Protein AF-A0A1N7EIY2-F1 (afdb_monomer_lite)

Foldseek 3Di:
DFWWWAADQDPDPNAGATDTDDDDDDTDRDLLVQLVVCVVVPNDNVNSQVNSCVVPPPDDNVVSVVVVVVVVVVVVVVVVVVVVVVVVVVVVVVVVPPPPPDD

Radius of gyration: 23.45 Å; chains: 1; bounding box: 54×28×71 Å

Structure (mmCIF, N/CA/C/O backbone):
data_AF-A0A1N7EIY2-F1
#
_entry.id   AF-A0A1N7EIY2-F1
#
loop_
_atom_site.group_PDB
_atom_site.id
_atom_site.type_symbol
_atom_site.label_atom_id
_atom_site.label_alt_id
_atom_site.label_comp_id
_atom_site.label_asym_id
_atom_site.label_entity_id
_atom_site.label_seq_id
_atom_site.pdbx_PDB_ins_code
_atom_site.Cartn_x
_atom_site.Cartn_y
_atom_site.Cartn_z
_atom_site.occupancy
_atom_site.B_iso_or_equiv
_atom_site.auth_seq_id
_atom_site.auth_comp_id
_atom_site.auth_asym_id
_atom_site.auth_atom_id
_atom_site.pdbx_PDB_model_num
ATOM 1 N N . MET A 1 1 ? 13.202 -4.905 19.435 1.00 42.75 1 MET A N 1
ATOM 2 C CA . MET A 1 1 ? 12.334 -6.044 19.071 1.00 42.75 1 MET A CA 1
ATOM 3 C C . MET A 1 1 ? 11.072 -5.426 18.504 1.00 42.75 1 MET A C 1
ATOM 5 O O . MET A 1 1 ? 10.559 -4.532 19.152 1.00 42.75 1 MET A O 1
ATOM 9 N N . GLY A 1 2 ? 10.703 -5.743 17.262 1.00 47.94 2 GLY A N 1
ATOM 10 C CA . GLY A 1 2 ? 9.499 -5.192 16.632 1.00 47.94 2 GLY A CA 1
ATOM 11 C C . GLY A 1 2 ? 8.385 -6.221 16.722 1.00 47.94 2 GLY A C 1
ATOM 12 O O . GLY A 1 2 ? 8.631 -7.384 16.389 1.00 47.94 2 GLY A O 1
ATOM 13 N N . ASP A 1 3 ? 7.223 -5.799 17.201 1.00 51.28 3 ASP A N 1
ATOM 14 C CA . ASP A 1 3 ? 6.073 -6.675 17.375 1.00 51.28 3 ASP A CA 1
ATOM 15 C C . ASP A 1 3 ? 5.468 -7.076 16.017 1.00 51.28 3 ASP A C 1
ATOM 17 O O . ASP A 1 3 ? 5.688 -6.426 14.991 1.00 51.28 3 ASP A O 1
ATOM 21 N N . GLN A 1 4 ? 4.781 -8.221 15.981 1.00 54.72 4 GLN A N 1
ATOM 22 C CA . GLN A 1 4 ? 4.260 -8.831 14.756 1.00 54.72 4 GLN A CA 1
ATOM 23 C C . GLN A 1 4 ? 2.729 -8.861 14.779 1.00 54.72 4 GLN A C 1
ATOM 25 O O . GLN A 1 4 ? 2.121 -9.352 15.733 1.00 54.72 4 GLN A O 1
ATOM 30 N N . TYR A 1 5 ? 2.116 -8.395 13.692 1.00 58.41 5 TYR A N 1
ATOM 31 C CA . TYR A 1 5 ? 0.668 -8.346 13.506 1.00 58.41 5 TYR A CA 1
ATOM 32 C C . TYR A 1 5 ? 0.154 -9.620 12.811 1.00 58.41 5 TYR A C 1
ATOM 34 O O . TYR A 1 5 ? 0.726 -10.063 11.806 1.00 58.41 5 TYR A O 1
ATOM 42 N N . SER A 1 6 ? -0.945 -10.188 13.325 1.00 57.44 6 SER A N 1
ATOM 43 C CA . SER A 1 6 ? -1.696 -11.299 12.722 1.00 57.44 6 SER A CA 1
ATOM 44 C C . SER A 1 6 ? -3.097 -10.821 12.323 1.00 57.44 6 SER A C 1
ATOM 46 O O . SER A 1 6 ? -3.886 -10.374 13.154 1.00 57.44 6 SER A O 1
ATOM 48 N N . VAL A 1 7 ? -3.439 -10.889 11.036 1.00 59.78 7 VAL A N 1
ATOM 49 C CA . VAL A 1 7 ? -4.726 -10.378 10.535 1.00 59.78 7 VAL A CA 1
ATOM 50 C C . VAL A 1 7 ? -5.697 -11.543 10.340 1.00 59.78 7 VAL A C 1
ATOM 52 O O . VAL A 1 7 ? -5.577 -12.301 9.381 1.00 59.78 7 VAL A O 1
ATOM 55 N N . HIS A 1 8 ? -6.674 -11.688 11.241 1.00 59.78 8 HIS A N 1
ATOM 56 C CA . HIS A 1 8 ? -7.729 -12.703 11.143 1.00 59.78 8 HIS A CA 1
ATOM 57 C C . HIS A 1 8 ? -9.055 -12.077 10.700 1.00 59.78 8 HIS A C 1
ATOM 59 O O . HIS A 1 8 ? -9.852 -11.616 11.509 1.00 59.78 8 HIS A O 1
ATOM 65 N N . LEU A 1 9 ? -9.340 -12.111 9.399 1.00 54.75 9 LEU A N 1
ATOM 66 C CA . LEU A 1 9 ? -10.592 -11.592 8.849 1.00 54.75 9 LEU A CA 1
ATOM 67 C C . LEU A 1 9 ? -11.763 -12.530 9.178 1.00 54.75 9 LEU A C 1
ATOM 69 O O . LEU A 1 9 ? -12.034 -13.482 8.447 1.00 54.75 9 LEU A O 1
ATOM 73 N N . ARG A 1 10 ? -12.481 -12.268 10.276 1.00 51.75 10 ARG A N 1
ATOM 74 C CA . ARG A 1 10 ? -13.726 -12.974 10.603 1.00 51.75 10 ARG A CA 1
ATOM 75 C C . ARG A 1 10 ? -14.888 -11.996 10.660 1.00 51.75 10 ARG A C 1
ATOM 77 O O . ARG A 1 10 ? -14.982 -11.184 11.567 1.00 51.75 10 ARG A O 1
ATOM 84 N N . ARG A 1 11 ? -15.803 -12.105 9.699 1.00 43.03 11 ARG A N 1
ATOM 85 C CA . ARG A 1 11 ? -17.035 -11.314 9.657 1.00 43.03 11 ARG A CA 1
ATOM 86 C C . ARG A 1 11 ? -18.102 -12.011 10.508 1.00 43.03 11 ARG A C 1
ATOM 88 O O . ARG A 1 11 ? -18.972 -12.686 9.975 1.00 43.03 11 ARG A O 1
ATOM 95 N N . SER A 1 12 ? -17.996 -11.909 11.832 1.00 39.06 12 SER A N 1
ATOM 96 C CA . SER A 1 12 ? -19.106 -12.232 12.741 1.00 39.06 12 SER A CA 1
ATOM 97 C C . SER A 1 12 ? -19.763 -10.922 13.161 1.00 39.06 12 SER A C 1
ATOM 99 O O . SER A 1 12 ? -19.101 -10.052 13.716 1.00 39.06 12 SER A O 1
ATOM 101 N N . ASP A 1 13 ? -21.039 -10.761 12.819 1.00 43.62 13 ASP A N 1
ATOM 102 C CA . ASP A 1 13 ? -21.913 -9.678 13.292 1.00 43.62 13 ASP A CA 1
ATOM 103 C C . ASP A 1 13 ? -21.505 -8.245 12.887 1.00 43.62 13 ASP A C 1
ATOM 105 O O . ASP A 1 13 ? -21.934 -7.271 13.495 1.00 43.62 13 ASP A O 1
ATOM 109 N N . GLY A 1 14 ? -20.706 -8.099 11.821 1.00 47.66 14 GLY A N 1
ATOM 110 C CA . GLY A 1 14 ? -20.333 -6.795 11.252 1.00 47.66 14 GLY A CA 1
ATOM 111 C C . GLY A 1 14 ? -19.062 -6.160 11.827 1.00 47.66 14 GLY A C 1
ATOM 112 O O . GLY A 1 14 ? -18.710 -5.068 11.400 1.00 47.66 14 GLY A O 1
ATOM 113 N N . LYS A 1 15 ? -18.343 -6.838 12.732 1.00 40.69 15 LYS A N 1
ATOM 114 C CA . LYS A 1 15 ? -17.060 -6.359 13.271 1.00 40.69 15 LYS A CA 1
ATOM 115 C C . LYS A 1 15 ? -15.879 -7.066 12.601 1.00 40.69 15 LYS A C 1
ATOM 117 O O . LYS A 1 15 ? -15.824 -8.294 12.607 1.00 40.69 15 LYS A O 1
ATOM 122 N N . LEU A 1 16 ? -14.942 -6.304 12.026 1.00 49.44 16 LEU A N 1
ATOM 123 C CA . LEU A 1 16 ? -13.607 -6.813 11.694 1.00 49.44 16 LEU A CA 1
ATOM 124 C C . LEU A 1 16 ? -12.808 -6.989 12.994 1.00 49.44 16 LEU A C 1
ATOM 126 O O . LEU A 1 16 ? -13.036 -6.291 13.978 1.00 49.44 16 LEU A O 1
ATOM 130 N N . SER A 1 17 ? -11.882 -7.942 13.030 1.00 50.88 17 SER A N 1
ATOM 131 C CA . SER A 1 17 ? -10.983 -8.125 14.172 1.00 50.88 17 SER A CA 1
ATOM 132 C C . SER A 1 17 ? -9.571 -8.356 13.659 1.00 50.88 17 SER A C 1
ATOM 134 O O . SER A 1 17 ? -9.351 -9.213 12.810 1.00 50.88 17 SER A O 1
ATOM 136 N N . VAL A 1 18 ? -8.605 -7.594 14.163 1.00 58.12 18 VAL A N 1
ATOM 137 C CA . VAL A 1 18 ? -7.179 -7.780 13.869 1.00 58.12 18 VAL A CA 1
ATOM 138 C C . VAL A 1 18 ? -6.479 -8.126 15.177 1.00 58.12 18 VAL A C 1
ATOM 140 O O . VAL A 1 18 ? -6.793 -7.552 16.215 1.00 58.12 18 VAL A O 1
ATOM 143 N N . THR A 1 19 ? -5.595 -9.122 15.170 1.00 55.56 19 THR A N 1
ATOM 144 C CA . THR A 1 19 ? -5.020 -9.690 16.397 1.00 55.56 19 THR A CA 1
ATOM 145 C C . THR A 1 19 ? -3.526 -9.380 16.478 1.00 55.56 19 THR A C 1
ATOM 147 O O . THR A 1 19 ? -2.760 -9.641 15.553 1.00 55.56 19 THR A O 1
ATOM 150 N N . HIS A 1 20 ? -3.085 -8.822 17.602 1.00 53.59 20 HIS A N 1
ATOM 151 C CA . HIS A 1 20 ? -1.672 -8.560 17.871 1.00 53.59 20 HIS A CA 1
ATOM 152 C C . HIS A 1 20 ? -1.083 -9.730 18.673 1.00 53.59 20 HIS A C 1
ATOM 154 O O . HIS A 1 20 ? -1.535 -9.993 19.788 1.00 53.59 20 HIS A O 1
ATOM 160 N N . GLY A 1 21 ? -0.110 -10.460 18.115 1.00 47.81 21 GLY A N 1
ATOM 161 C CA . GLY A 1 21 ? 0.501 -11.622 18.776 1.00 47.81 21 GLY A CA 1
ATOM 162 C C . GLY A 1 21 ? 0.421 -12.946 18.002 1.00 47.81 21 GLY A C 1
ATOM 163 O O . GLY A 1 21 ? -0.235 -13.062 16.971 1.00 47.81 21 GLY A O 1
ATOM 164 N N . ALA A 1 22 ? 1.191 -13.926 18.484 1.00 41.84 22 ALA A N 1
ATOM 165 C CA . ALA A 1 22 ? 1.817 -14.979 17.685 1.00 41.84 22 ALA A CA 1
ATOM 166 C C . ALA A 1 22 ? 0.881 -15.987 16.986 1.00 41.84 22 ALA A C 1
ATOM 168 O O . ALA A 1 22 ? 0.070 -16.655 17.618 1.00 41.84 22 ALA A O 1
ATOM 169 N N . GLN A 1 23 ? 1.191 -16.171 15.693 1.00 44.91 23 GLN A N 1
ATOM 170 C CA . GLN A 1 23 ? 0.856 -17.275 14.783 1.00 44.91 23 GLN A CA 1
ATOM 171 C C . GLN A 1 23 ? -0.635 -17.490 14.479 1.00 44.91 23 GLN A C 1
ATOM 173 O O . GLN A 1 23 ? -1.343 -18.137 15.233 1.00 44.91 23 GLN A O 1
ATOM 178 N N . VAL A 1 24 ? -1.076 -17.100 13.276 1.00 35.75 24 VAL A N 1
ATOM 179 C CA . VAL A 1 24 ? -1.121 -17.958 12.074 1.00 35.75 24 VAL A CA 1
ATOM 180 C C . VAL A 1 24 ? -1.324 -17.060 10.838 1.00 35.75 24 VAL A C 1
ATOM 182 O O . VAL A 1 24 ? -2.218 -16.225 10.804 1.00 35.75 24 VAL A O 1
ATOM 185 N N . THR A 1 25 ? -0.487 -17.295 9.815 1.00 38.34 25 THR A N 1
ATOM 186 C CA . THR A 1 25 ? -0.428 -16.705 8.454 1.00 38.34 25 THR A CA 1
ATOM 187 C C . THR A 1 25 ? 0.061 -15.251 8.288 1.00 38.34 25 THR A C 1
ATOM 189 O O . THR A 1 25 ? -0.572 -14.289 8.693 1.00 38.34 25 THR A O 1
ATOM 192 N N . GLY A 1 26 ? 1.195 -15.093 7.588 1.00 46.50 26 GLY A N 1
ATOM 193 C CA . GLY A 1 26 ? 1.560 -13.874 6.845 1.00 46.50 26 GLY A CA 1
ATOM 194 C C . GLY A 1 26 ? 2.443 -12.839 7.548 1.00 46.50 26 GLY A C 1
ATOM 195 O O . GLY A 1 26 ? 3.321 -12.292 6.894 1.00 46.50 26 GLY A O 1
ATOM 196 N N . GLY A 1 27 ? 2.264 -12.606 8.852 1.00 52.94 27 GLY A N 1
ATOM 197 C CA . GLY A 1 27 ? 3.168 -11.810 9.694 1.00 52.94 27 GLY A CA 1
ATOM 198 C C . GLY A 1 27 ? 3.531 -10.416 9.163 1.00 52.94 27 GLY A C 1
ATOM 199 O O . GLY A 1 27 ? 4.651 -10.217 8.693 1.00 52.94 27 GLY A O 1
ATOM 200 N N . LEU A 1 28 ? 2.630 -9.442 9.294 1.00 64.12 28 LEU A N 1
ATOM 201 C CA . LEU A 1 28 ? 2.900 -8.045 8.930 1.00 64.12 28 LEU A CA 1
ATOM 202 C C . LEU A 1 28 ? 3.614 -7.342 10.094 1.00 64.12 28 LEU A C 1
ATOM 204 O O . LEU A 1 28 ? 3.377 -7.675 11.253 1.00 64.12 28 LEU A O 1
ATOM 208 N N . ARG A 1 29 ? 4.534 -6.414 9.807 1.00 64.56 29 ARG A N 1
ATOM 209 C CA . ARG A 1 29 ? 5.374 -5.754 10.834 1.00 64.56 29 ARG A CA 1
ATOM 210 C C . ARG A 1 29 ? 5.035 -4.287 11.062 1.00 64.56 29 ARG A C 1
ATOM 212 O O . ARG A 1 29 ? 5.495 -3.718 12.045 1.00 64.56 29 ARG A O 1
ATOM 219 N N . TYR A 1 30 ? 4.277 -3.675 10.159 1.00 74.44 30 TYR A N 1
ATOM 220 C CA . TYR A 1 30 ? 3.971 -2.253 10.205 1.00 74.44 30 TYR A CA 1
ATOM 221 C C . TYR A 1 30 ? 2.465 -2.011 10.010 1.00 74.44 30 TYR A C 1
ATOM 223 O O . TYR A 1 30 ? 1.865 -2.677 9.160 1.00 74.44 30 TYR A O 1
ATOM 231 N N . PRO A 1 31 ? 1.852 -1.049 10.727 1.00 81.50 31 PRO A N 1
ATOM 232 C CA . PRO A 1 31 ? 0.438 -0.696 10.564 1.00 81.50 31 PRO A CA 1
ATOM 233 C C . PRO A 1 31 ? 0.050 -0.373 9.111 1.00 81.50 31 PRO A C 1
ATOM 235 O O . PRO A 1 31 ? -0.990 -0.811 8.626 1.00 81.50 31 PRO A O 1
ATOM 238 N N . GLY A 1 32 ? 0.935 0.291 8.357 1.00 82.81 32 GLY A N 1
ATOM 239 C CA . GLY A 1 32 ? 0.728 0.547 6.927 1.00 82.81 32 GLY A CA 1
ATOM 240 C C . GLY A 1 32 ? 0.700 -0.716 6.057 1.00 82.81 32 GLY A C 1
ATOM 241 O O . GLY A 1 32 ? -0.007 -0.754 5.052 1.00 82.81 32 GLY A O 1
ATOM 242 N N . ASP A 1 33 ? 1.410 -1.777 6.447 1.00 81.31 33 ASP A N 1
ATOM 243 C CA . ASP A 1 33 ? 1.343 -3.059 5.739 1.00 81.31 33 ASP A CA 1
ATOM 244 C C . ASP A 1 33 ? 0.023 -3.781 6.034 1.00 81.31 33 ASP A C 1
ATOM 246 O O . ASP A 1 33 ? -0.543 -4.409 5.140 1.00 81.31 33 ASP A O 1
ATOM 250 N N . VAL A 1 34 ? -0.495 -3.651 7.264 1.00 79.94 34 VAL A N 1
ATOM 251 C CA . VAL A 1 34 ? -1.836 -4.127 7.644 1.00 79.94 34 VAL A CA 1
ATOM 252 C C . VAL A 1 34 ? -2.899 -3.405 6.824 1.00 79.94 34 VAL A C 1
ATOM 254 O O . VAL A 1 34 ? -3.716 -4.071 6.194 1.00 79.94 34 VAL A O 1
ATOM 257 N N . LEU A 1 35 ? -2.835 -2.073 6.741 1.00 85.69 35 LEU A N 1
ATOM 258 C CA . LEU A 1 35 ? -3.741 -1.265 5.921 1.00 85.69 35 LEU A CA 1
ATOM 259 C C . LEU A 1 35 ? -3.776 -1.759 4.468 1.00 85.69 35 LEU A C 1
ATOM 261 O O . LEU A 1 35 ? -4.839 -2.044 3.922 1.00 85.69 35 LEU A O 1
ATOM 265 N N . VAL A 1 36 ? -2.605 -1.914 3.849 1.00 86.19 36 VAL A N 1
ATOM 266 C CA . VAL A 1 36 ? -2.492 -2.354 2.451 1.00 86.19 36 VAL A CA 1
ATOM 267 C C . VAL A 1 36 ? -3.001 -3.779 2.274 1.00 86.19 36 VAL A C 1
ATOM 269 O O . VAL A 1 36 ? -3.669 -4.070 1.284 1.00 86.19 36 VAL A O 1
ATOM 272 N N . HIS A 1 37 ? -2.731 -4.665 3.232 1.00 82.88 37 HIS A N 1
ATOM 273 C CA . HIS A 1 37 ? -3.246 -6.026 3.200 1.00 82.88 37 HIS A CA 1
ATOM 274 C C . HIS A 1 37 ? -4.779 -6.059 3.279 1.00 82.88 37 HIS A C 1
ATOM 276 O O . HIS A 1 37 ? -5.407 -6.791 2.518 1.00 82.88 37 HIS A O 1
ATOM 282 N N . LEU A 1 38 ? -5.393 -5.252 4.149 1.00 82.75 38 LEU A N 1
ATOM 283 C CA . LEU A 1 38 ? -6.851 -5.146 4.261 1.00 82.75 38 LEU A CA 1
ATOM 284 C C . LEU A 1 38 ? -7.473 -4.637 2.951 1.00 82.75 38 LEU A C 1
ATOM 286 O O . LEU A 1 38 ? -8.378 -5.276 2.412 1.00 82.75 38 LEU A O 1
ATOM 290 N N . LEU A 1 39 ? -6.933 -3.552 2.388 1.00 86.00 39 LEU A N 1
ATOM 291 C CA . LEU A 1 39 ? -7.394 -2.985 1.116 1.00 86.00 39 LEU A CA 1
ATOM 292 C C . LEU A 1 39 ? -7.250 -3.977 -0.048 1.00 86.00 39 LEU A C 1
ATOM 294 O O . LEU A 1 39 ? -8.165 -4.126 -0.856 1.00 86.00 39 LEU A O 1
ATOM 298 N N . ALA A 1 40 ? -6.131 -4.706 -0.117 1.00 82.56 40 ALA A N 1
ATOM 299 C CA . ALA A 1 40 ? -5.888 -5.712 -1.153 1.00 82.56 40 ALA A CA 1
ATOM 300 C C . ALA A 1 40 ? -6.873 -6.894 -1.089 1.00 82.56 40 ALA A C 1
ATOM 302 O O . ALA A 1 40 ? -7.133 -7.533 -2.107 1.00 82.56 40 ALA A O 1
ATOM 303 N N . ASN A 1 41 ? -7.444 -7.165 0.087 1.00 79.00 41 ASN A N 1
ATOM 304 C CA . ASN A 1 41 ? -8.487 -8.171 0.285 1.00 79.00 41 ASN A CA 1
ATOM 305 C C . ASN A 1 41 ? -9.912 -7.597 0.139 1.00 79.00 41 ASN A C 1
ATOM 307 O O . ASN A 1 41 ? -10.887 -8.284 0.442 1.00 79.00 41 ASN A O 1
ATOM 311 N N . GLY A 1 42 ? -10.046 -6.356 -0.340 1.00 77.38 42 GLY A N 1
ATOM 312 C CA . GLY A 1 42 ? -11.333 -5.728 -0.637 1.00 77.38 42 GLY A CA 1
ATOM 313 C C . GLY A 1 42 ? -12.051 -5.131 0.573 1.00 77.38 42 GLY A C 1
ATOM 314 O O . GLY A 1 42 ? -13.245 -4.849 0.481 1.00 77.38 42 GLY A O 1
ATOM 315 N N . VAL A 1 43 ? -11.358 -4.936 1.699 1.00 78.81 43 VAL A N 1
ATOM 316 C CA . VAL A 1 43 ? -11.916 -4.195 2.838 1.00 78.81 43 VAL A CA 1
ATOM 317 C C . VAL A 1 43 ? -12.041 -2.714 2.447 1.00 78.81 43 VAL A C 1
ATOM 319 O O . VAL A 1 43 ? -11.081 -2.157 1.907 1.00 78.81 43 VAL A O 1
ATOM 322 N N . PRO A 1 44 ? -13.194 -2.062 2.690 1.00 83.50 44 PRO A N 1
ATOM 323 C CA . PRO A 1 44 ? -13.360 -0.632 2.445 1.00 83.50 44 PRO A CA 1
ATOM 324 C C . PRO A 1 44 ? -12.340 0.214 3.213 1.00 83.50 44 PRO A C 1
ATOM 326 O O . PRO A 1 44 ? -11.916 -0.151 4.307 1.00 83.50 44 PRO A O 1
ATOM 329 N N . MET A 1 45 ? -11.975 1.372 2.657 1.00 87.69 45 MET A N 1
ATOM 330 C CA . MET A 1 45 ? -10.961 2.253 3.249 1.00 87.69 45 MET A CA 1
ATOM 331 C 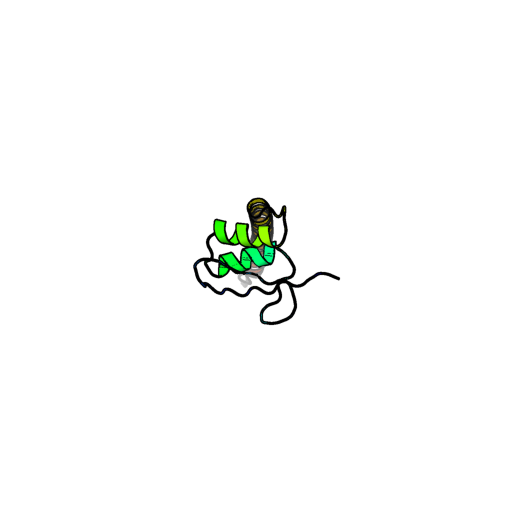C . MET A 1 45 ? -11.311 2.699 4.671 1.00 87.69 45 MET A C 1
ATOM 333 O O . MET A 1 45 ? -10.437 2.691 5.529 1.00 87.69 45 MET A O 1
ATOM 337 N N . GLU A 1 46 ? -12.569 3.058 4.929 1.00 87.12 46 GLU A N 1
ATOM 338 C CA . GLU A 1 46 ? -13.016 3.493 6.260 1.00 87.12 46 GLU A CA 1
ATOM 339 C C . GLU A 1 46 ? -12.853 2.376 7.299 1.00 87.12 46 GLU A C 1
ATOM 341 O O . GLU A 1 46 ? -12.237 2.592 8.341 1.00 87.12 46 GLU A O 1
ATOM 346 N N . ASP A 1 47 ? -13.306 1.162 6.974 1.00 82.56 47 ASP A N 1
ATOM 347 C CA . ASP A 1 47 ? -13.185 -0.008 7.850 1.00 82.56 47 ASP A CA 1
ATOM 348 C C . ASP A 1 47 ? -11.718 -0.390 8.081 1.00 82.56 47 ASP A C 1
ATOM 350 O O . ASP A 1 47 ? -11.317 -0.713 9.199 1.00 82.56 47 ASP A O 1
ATOM 354 N N . ALA A 1 48 ? -10.897 -0.344 7.029 1.00 85.00 48 ALA A N 1
ATOM 355 C CA . ALA A 1 48 ? -9.479 -0.664 7.113 1.00 85.00 48 ALA A CA 1
ATOM 356 C C . ALA A 1 48 ? -8.707 0.375 7.940 1.00 85.00 48 ALA A C 1
ATOM 358 O O . ALA A 1 48 ? -7.876 -0.004 8.763 1.00 85.00 48 ALA A O 1
ATOM 359 N N . ALA A 1 49 ? -8.998 1.665 7.756 1.00 87.81 49 ALA A N 1
ATOM 360 C CA . ALA A 1 49 ? -8.410 2.744 8.543 1.00 87.81 49 ALA A CA 1
ATOM 361 C C . ALA A 1 49 ? -8.802 2.623 10.019 1.00 87.81 49 ALA A C 1
ATOM 363 O O . ALA A 1 49 ? -7.923 2.660 10.875 1.00 87.81 49 ALA A O 1
ATOM 364 N N . HIS A 1 50 ? -10.085 2.378 10.303 1.00 83.75 50 HIS A N 1
ATOM 365 C CA . HIS A 1 50 ? -10.575 2.177 11.664 1.00 83.75 50 HIS A CA 1
ATOM 366 C C . HIS A 1 50 ? -9.889 0.988 12.351 1.00 83.75 50 HIS A C 1
ATOM 368 O O . HIS A 1 50 ? -9.416 1.108 13.476 1.00 83.75 50 HIS A O 1
ATOM 374 N N . CYS A 1 51 ? -9.750 -0.141 11.649 1.00 78.38 51 CYS A N 1
ATOM 375 C CA . CYS A 1 51 ? -9.057 -1.316 12.179 1.00 78.38 51 CYS A CA 1
ATOM 376 C C . CYS A 1 51 ? -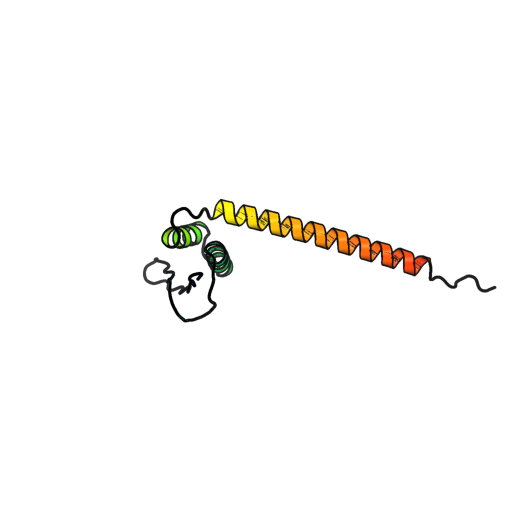7.593 -1.029 12.526 1.00 78.38 51 CYS A C 1
ATOM 378 O O . CYS A 1 51 ? -7.077 -1.572 13.496 1.00 78.38 51 CYS A O 1
ATOM 380 N N . VAL A 1 52 ? -6.901 -0.221 11.722 1.00 82.88 52 VAL A N 1
ATOM 381 C CA . VAL A 1 52 ? -5.494 0.109 11.972 1.00 82.88 52 VAL A CA 1
ATOM 382 C C . VAL A 1 52 ? -5.353 1.157 13.076 1.00 82.88 52 VAL A C 1
ATOM 384 O O . VAL A 1 52 ? -4.428 1.052 13.873 1.00 82.88 52 VAL A O 1
ATOM 387 N N . GLU 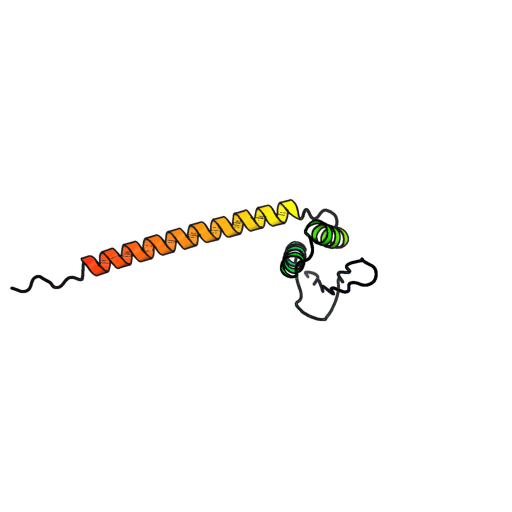A 1 53 ? -6.284 2.103 13.184 1.00 84.12 53 GLU A N 1
ATOM 388 C CA . GLU A 1 53 ? -6.339 3.072 14.285 1.00 84.12 53 GLU A CA 1
ATOM 389 C C . GLU A 1 53 ? -6.624 2.398 15.640 1.00 84.12 53 GLU A C 1
ATOM 391 O O . GLU A 1 53 ? -6.026 2.772 16.647 1.00 84.12 53 GLU A O 1
ATOM 396 N N . GLU A 1 54 ? -7.476 1.363 15.675 1.00 79.25 54 GLU A N 1
ATOM 397 C CA . GLU A 1 54 ? -7.690 0.549 16.883 1.00 79.25 54 GLU A CA 1
ATOM 398 C C . GLU A 1 54 ? -6.421 -0.212 17.315 1.00 79.25 54 GLU A C 1
ATOM 400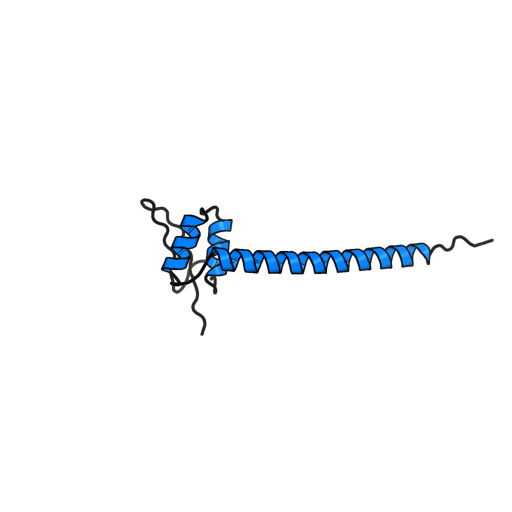 O O . GLU A 1 54 ? -6.237 -0.474 18.505 1.00 79.25 54 GLU A O 1
ATOM 405 N N . LEU A 1 55 ? -5.549 -0.573 16.366 1.00 75.19 55 LEU A N 1
ATOM 406 C CA . LEU A 1 55 ? -4.281 -1.258 16.646 1.00 75.19 55 LEU A CA 1
ATOM 407 C C . LEU A 1 55 ? -3.184 -0.287 17.083 1.00 75.19 55 LEU A C 1
ATOM 409 O O . LEU A 1 55 ? -2.477 -0.570 18.046 1.00 75.19 55 LEU A O 1
ATOM 413 N N . GLU A 1 56 ? -3.038 0.824 16.363 1.00 80.44 56 GLU A N 1
ATOM 414 C CA . GLU A 1 56 ? -2.016 1.844 16.583 1.00 80.44 56 GLU A CA 1
ATOM 415 C C . GLU A 1 56 ? -2.683 3.232 16.621 1.00 80.44 56 GLU A C 1
ATOM 417 O O . GLU A 1 56 ? -2.858 3.883 15.582 1.00 80.44 56 GLU A O 1
ATOM 422 N N . PRO A 1 57 ? -3.059 3.712 17.820 1.00 81.19 57 PRO A N 1
ATOM 423 C CA . PRO A 1 57 ? -3.678 5.019 17.976 1.00 81.19 57 PRO A CA 1
ATOM 424 C C . PRO A 1 57 ? -2.786 6.143 17.436 1.00 81.19 57 PRO A C 1
ATOM 426 O O . PRO A 1 57 ? -1.614 6.256 17.795 1.00 81.19 57 PRO A O 1
ATOM 429 N N . GLY A 1 58 ? -3.356 7.012 16.599 1.00 83.00 58 GLY A N 1
ATOM 430 C CA . GLY A 1 58 ? -2.631 8.119 15.963 1.00 83.00 58 GLY A CA 1
ATOM 431 C C . GLY A 1 58 ? -1.983 7.773 14.620 1.00 83.00 58 GLY A C 1
ATOM 432 O O . GLY A 1 58 ? -1.333 8.631 14.021 1.00 83.00 58 GLY A O 1
ATOM 433 N N . PHE A 1 59 ? -2.170 6.551 14.118 1.00 85.06 59 PHE A N 1
ATOM 434 C CA . PHE A 1 59 ? -1.819 6.212 12.746 1.00 85.06 59 PHE A CA 1
ATOM 435 C C . PHE A 1 59 ? -2.790 6.868 11.748 1.00 85.06 59 PHE A C 1
ATOM 437 O O . PHE A 1 59 ? -3.986 6.586 11.753 1.00 85.06 59 PHE A O 1
ATOM 444 N N . ASP A 1 60 ? -2.273 7.709 10.847 1.00 89.88 60 ASP A N 1
ATOM 445 C CA . ASP A 1 60 ? -3.062 8.323 9.773 1.00 89.88 60 ASP A CA 1
ATOM 446 C C . ASP A 1 60 ? -2.930 7.519 8.469 1.00 89.88 60 ASP A C 1
ATOM 448 O O . ASP A 1 60 ? -1.923 7.579 7.751 1.00 89.88 60 ASP A O 1
ATOM 452 N N . ALA A 1 61 ? -3.989 6.774 8.152 1.00 87.81 61 ALA A N 1
ATOM 453 C CA . ALA A 1 61 ? -4.069 5.934 6.964 1.00 87.81 61 ALA A CA 1
ATOM 454 C C . ALA A 1 61 ? -3.964 6.731 5.651 1.00 87.81 61 ALA A C 1
ATOM 456 O O . ALA A 1 61 ? -3.387 6.242 4.677 1.00 87.81 61 ALA A O 1
ATOM 457 N N . SER A 1 62 ? -4.480 7.962 5.610 1.00 89.69 62 SER A N 1
ATOM 458 C CA . SER A 1 62 ? -4.439 8.802 4.408 1.00 89.69 62 SER A CA 1
ATOM 459 C C . SER A 1 62 ? -3.024 9.304 4.142 1.00 89.69 62 SER A C 1
ATOM 461 O O . SER A 1 62 ? -2.551 9.266 3.002 1.00 89.69 62 SER A O 1
ATOM 463 N N . VAL A 1 63 ? -2.322 9.722 5.198 1.00 91.25 63 VAL A N 1
ATOM 464 C CA . VAL A 1 63 ? -0.924 10.164 5.108 1.00 91.25 63 VAL A CA 1
ATOM 465 C C . VAL A 1 63 ? -0.017 9.018 4.668 1.00 91.25 63 VAL A C 1
ATOM 467 O O . VAL A 1 63 ? 0.803 9.211 3.767 1.00 91.25 63 VAL A O 1
ATOM 470 N N . GLU A 1 64 ? -0.177 7.817 5.233 1.00 90.19 64 GLU A N 1
ATOM 471 C CA . GLU A 1 64 ? 0.649 6.669 4.839 1.00 90.19 64 GLU A CA 1
ATOM 472 C C . GLU A 1 64 ? 0.399 6.248 3.383 1.00 90.19 64 GLU A C 1
ATOM 474 O O . GLU A 1 64 ? 1.354 5.987 2.645 1.00 90.19 64 GLU A O 1
ATOM 479 N N . LEU A 1 65 ? -0.859 6.228 2.925 1.00 90.19 65 LEU A N 1
ATOM 480 C CA . LEU A 1 65 ? -1.169 5.916 1.526 1.00 90.19 65 LEU A CA 1
ATOM 481 C C . LEU A 1 65 ? -0.626 6.969 0.559 1.00 90.19 65 LEU A C 1
ATOM 483 O O . LEU A 1 65 ? -0.108 6.607 -0.502 1.00 90.19 65 LEU A O 1
ATOM 487 N N . ASN A 1 66 ? -0.691 8.254 0.918 1.00 91.94 66 ASN A N 1
ATOM 488 C CA . ASN A 1 66 ? -0.107 9.311 0.099 1.00 91.94 66 ASN A CA 1
ATOM 489 C C . ASN A 1 66 ? 1.421 9.158 0.012 1.00 91.94 66 ASN A C 1
ATOM 491 O O . ASN A 1 66 ? 1.981 9.128 -1.084 1.00 91.94 66 ASN A O 1
ATOM 495 N N . ARG A 1 67 ? 2.091 8.944 1.152 1.00 91.06 67 ARG A N 1
ATOM 496 C CA . ARG A 1 67 ? 3.545 8.722 1.218 1.00 91.06 67 ARG A CA 1
ATOM 497 C C . ARG A 1 67 ? 3.987 7.526 0.369 1.00 91.06 67 ARG A C 1
ATOM 499 O O . ARG A 1 67 ? 4.995 7.597 -0.343 1.00 91.06 67 ARG A O 1
ATOM 506 N N . ARG A 1 68 ? 3.238 6.420 0.420 1.00 88.75 68 ARG A N 1
ATOM 507 C CA . ARG A 1 68 ? 3.487 5.231 -0.412 1.00 88.75 68 ARG A CA 1
ATOM 508 C C . ARG A 1 68 ? 3.299 5.532 -1.894 1.00 88.75 68 ARG A C 1
ATOM 510 O O . ARG A 1 68 ? 4.190 5.234 -2.681 1.00 88.75 68 ARG A O 1
ATOM 517 N N . SER A 1 69 ? 2.207 6.200 -2.256 1.00 90.12 69 SER A N 1
ATOM 518 C CA . SER A 1 69 ? 1.921 6.583 -3.645 1.00 90.12 69 SER A CA 1
ATOM 519 C C . SER A 1 69 ? 3.024 7.469 -4.235 1.00 90.12 69 SER A C 1
ATOM 521 O O . SER A 1 69 ? 3.464 7.258 -5.365 1.00 90.12 69 SER A O 1
ATOM 523 N N . GLU A 1 70 ? 3.529 8.434 -3.465 1.00 91.50 70 GLU A N 1
ATOM 524 C CA . GLU A 1 70 ? 4.655 9.281 -3.872 1.00 91.50 70 GLU A CA 1
ATOM 525 C C . GLU A 1 70 ? 5.936 8.471 -4.097 1.00 91.50 70 GLU A C 1
ATOM 527 O O . GLU A 1 70 ? 6.638 8.680 -5.094 1.00 91.50 70 GLU A O 1
ATOM 532 N N . THR A 1 71 ? 6.211 7.520 -3.201 1.00 91.00 71 THR A N 1
ATOM 533 C CA . THR A 1 71 ? 7.375 6.628 -3.278 1.00 91.00 71 THR A CA 1
ATOM 534 C C . THR A 1 71 ? 7.296 5.720 -4.507 1.00 91.00 71 THR A C 1
ATOM 536 O O . THR A 1 71 ? 8.262 5.633 -5.269 1.00 91.00 71 THR A O 1
ATOM 539 N N . ASP A 1 72 ? 6.138 5.113 -4.761 1.00 90.50 72 ASP A N 1
ATOM 540 C CA . ASP A 1 72 ? 5.907 4.235 -5.911 1.00 90.50 72 ASP A CA 1
ATOM 541 C C . ASP A 1 72 ? 6.026 5.004 -7.230 1.00 90.50 72 ASP A C 1
ATOM 543 O O . ASP A 1 72 ? 6.683 4.554 -8.173 1.00 90.50 72 ASP A O 1
ATOM 547 N N . MET A 1 73 ? 5.475 6.218 -7.291 1.00 92.38 73 MET A N 1
ATOM 548 C CA . MET A 1 73 ? 5.617 7.085 -8.460 1.00 92.38 73 MET A CA 1
ATOM 549 C C . MET A 1 73 ? 7.066 7.527 -8.677 1.00 92.38 73 MET A C 1
ATOM 551 O O . MET A 1 73 ? 7.519 7.616 -9.820 1.00 92.38 73 MET A O 1
ATOM 555 N N . ALA A 1 74 ? 7.824 7.799 -7.612 1.00 94.06 74 ALA A N 1
ATOM 556 C CA . ALA A 1 74 ? 9.250 8.095 -7.723 1.00 94.06 74 ALA A CA 1
ATOM 557 C C . ALA A 1 74 ? 10.037 6.890 -8.264 1.00 94.06 74 ALA A C 1
ATOM 559 O O . ALA A 1 74 ? 10.828 7.048 -9.199 1.00 94.06 74 ALA A O 1
ATOM 560 N N . ALA A 1 75 ? 9.769 5.688 -7.748 1.00 92.88 75 ALA A N 1
ATOM 561 C CA . ALA A 1 75 ? 10.367 4.448 -8.234 1.00 92.88 75 ALA A CA 1
ATOM 562 C C . ALA A 1 75 ? 10.033 4.197 -9.712 1.00 92.88 75 ALA A C 1
ATOM 564 O O . ALA A 1 75 ? 10.925 3.902 -10.513 1.00 92.88 75 ALA A O 1
ATOM 565 N N . TRP A 1 76 ? 8.773 4.401 -10.104 1.00 93.88 76 TRP A N 1
ATOM 566 C CA . TRP A 1 76 ? 8.335 4.269 -11.490 1.00 93.88 76 TRP A CA 1
ATOM 567 C C . TRP A 1 76 ? 9.055 5.252 -12.419 1.00 93.88 76 TRP A C 1
ATOM 569 O O . TRP A 1 76 ? 9.559 4.843 -13.465 1.00 93.88 76 TRP A O 1
ATOM 579 N N . ARG A 1 77 ? 9.181 6.531 -12.028 1.00 95.00 77 ARG A N 1
ATOM 580 C CA . ARG A 1 77 ? 9.902 7.544 -12.823 1.00 95.00 77 ARG A CA 1
ATOM 581 C C . ARG A 1 77 ? 11.366 7.161 -13.045 1.00 95.00 77 ARG A C 1
ATOM 583 O O . ARG A 1 77 ? 11.873 7.328 -14.152 1.00 95.00 77 ARG A O 1
ATOM 590 N N . MET A 1 78 ? 12.038 6.630 -12.022 1.00 95.44 78 MET A N 1
ATOM 591 C CA . MET A 1 78 ? 13.423 6.161 -12.149 1.00 95.44 78 MET A CA 1
ATOM 592 C C . MET A 1 78 ? 13.534 4.950 -13.080 1.00 95.44 78 MET A C 1
ATOM 594 O O . MET A 1 78 ? 14.395 4.928 -13.962 1.00 95.44 78 MET A O 1
ATOM 598 N N . ALA A 1 79 ? 12.647 3.965 -12.924 1.00 95.06 79 ALA A N 1
ATOM 599 C CA . ALA A 1 79 ? 12.623 2.778 -13.773 1.00 95.06 79 ALA A CA 1
ATOM 600 C C . ALA A 1 79 ? 12.338 3.128 -15.244 1.00 95.06 79 ALA A C 1
ATOM 602 O O . ALA A 1 79 ? 12.992 2.598 -16.145 1.00 95.06 79 ALA A O 1
ATOM 603 N N . ASP A 1 80 ? 11.405 4.050 -15.498 1.00 96.44 80 ASP A N 1
ATOM 604 C CA . ASP A 1 80 ? 11.099 4.533 -16.846 1.00 96.44 80 ASP A CA 1
ATOM 605 C C . ASP A 1 80 ? 12.285 5.286 -17.462 1.00 96.44 80 ASP A C 1
ATOM 607 O O . ASP A 1 80 ? 12.652 5.035 -18.611 1.00 96.44 80 ASP A O 1
ATOM 611 N N . HIS A 1 81 ? 12.947 6.151 -16.687 1.00 96.38 81 HIS A N 1
ATOM 612 C CA . HIS A 1 81 ? 14.152 6.844 -17.139 1.00 96.38 81 HIS A CA 1
ATOM 613 C C . HIS A 1 81 ? 15.258 5.859 -17.540 1.00 96.38 81 HIS A C 1
ATOM 615 O O . HIS A 1 81 ? 15.801 5.954 -18.643 1.00 96.38 81 HIS A O 1
A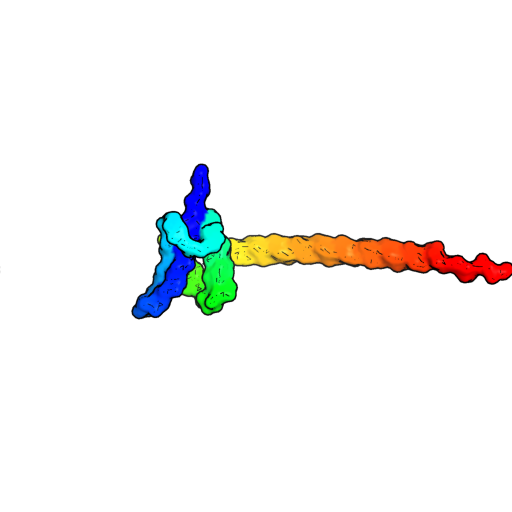TOM 621 N N . LEU A 1 82 ? 15.539 4.864 -16.693 1.00 96.50 82 LEU A N 1
ATOM 622 C CA . LEU A 1 82 ? 16.541 3.839 -16.979 1.00 96.50 82 LEU A CA 1
ATOM 623 C C . LEU A 1 82 ? 16.187 3.036 -18.239 1.00 96.50 82 LEU A C 1
ATOM 625 O O . LEU A 1 82 ? 17.046 2.827 -19.097 1.00 96.50 82 LEU A O 1
ATOM 629 N N . ARG A 1 83 ? 14.919 2.634 -18.391 1.00 94.69 83 ARG A N 1
ATOM 630 C CA . ARG A 1 83 ? 14.434 1.923 -19.583 1.00 94.69 83 ARG A CA 1
ATOM 631 C C . ARG A 1 83 ? 14.646 2.750 -20.854 1.00 94.69 83 ARG A C 1
ATOM 633 O O . ARG A 1 83 ? 15.090 2.211 -21.868 1.00 94.69 83 ARG A O 1
ATOM 640 N N . ARG A 1 84 ? 14.374 4.059 -20.813 1.00 95.06 84 ARG A N 1
ATOM 641 C CA . ARG A 1 84 ? 14.610 4.966 -21.951 1.00 95.06 84 ARG A CA 1
ATOM 642 C C . ARG A 1 84 ? 16.089 5.068 -22.305 1.00 95.06 84 ARG A C 1
ATOM 644 O O . ARG A 1 84 ? 16.426 5.027 -23.486 1.00 95.06 84 ARG A O 1
ATOM 651 N N . GLU A 1 85 ? 16.971 5.183 -21.317 1.00 95.88 85 GLU A N 1
ATOM 652 C CA . GLU A 1 85 ? 18.414 5.253 -21.570 1.00 95.88 85 GLU A CA 1
ATOM 653 C C . GLU A 1 85 ? 18.962 3.939 -22.144 1.00 95.88 85 GLU A C 1
ATOM 655 O O . GLU A 1 85 ? 19.748 3.966 -23.095 1.00 95.88 85 GLU A O 1
ATOM 660 N N . GLN A 1 86 ? 18.478 2.792 -21.658 1.00 94.19 86 GLN A N 1
ATOM 661 C CA . GLN A 1 86 ? 18.802 1.479 -22.225 1.00 94.19 86 GLN A CA 1
ATOM 662 C C . GLN A 1 86 ? 18.361 1.366 -23.690 1.00 94.19 86 GLN A C 1
ATOM 664 O O . GLN A 1 86 ? 19.166 0.980 -24.539 1.00 94.19 86 GLN A O 1
ATOM 669 N N . LEU A 1 87 ? 17.129 1.780 -24.009 1.00 93.88 87 LEU A N 1
ATOM 670 C CA . LEU A 1 87 ? 16.621 1.812 -25.385 1.00 93.88 87 LEU A CA 1
ATOM 671 C C . LEU A 1 87 ? 17.467 2.724 -26.284 1.00 93.88 87 LEU A C 1
ATOM 673 O O . LEU A 1 87 ? 17.875 2.319 -27.370 1.00 93.88 87 LEU A O 1
ATOM 677 N N . LYS A 1 88 ? 17.811 3.937 -25.829 1.00 93.69 88 LYS A N 1
ATOM 678 C CA . LYS A 1 88 ? 18.693 4.849 -26.582 1.00 93.69 88 LYS A CA 1
ATOM 679 C C . LYS A 1 88 ? 20.078 4.251 -26.820 1.00 93.69 88 LYS A C 1
ATOM 681 O O . LYS A 1 88 ? 20.664 4.458 -27.882 1.00 93.69 88 LYS A O 1
ATOM 686 N N . ALA A 1 89 ? 20.646 3.565 -25.831 1.00 91.44 89 ALA A N 1
ATOM 687 C CA . ALA A 1 89 ? 21.933 2.891 -25.971 1.00 91.44 89 ALA A CA 1
ATOM 688 C C . ALA A 1 89 ? 21.854 1.714 -26.956 1.00 91.44 89 ALA A C 1
ATOM 690 O O . ALA A 1 89 ? 22.800 1.486 -27.709 1.00 91.44 89 ALA A O 1
ATOM 691 N N . GLN A 1 90 ? 20.731 0.994 -26.983 1.00 90.75 90 GLN A N 1
ATOM 692 C CA . GLN A 1 90 ? 20.481 -0.075 -27.946 1.00 90.75 90 GLN A CA 1
ATOM 693 C C . GLN A 1 90 ? 20.399 0.469 -29.375 1.00 90.75 90 GLN A C 1
ATOM 695 O O . GLN A 1 90 ? 21.212 0.078 -30.203 1.00 90.75 90 GLN A O 1
ATOM 700 N N . PHE A 1 91 ? 19.577 1.491 -29.630 1.00 90.12 91 PHE A N 1
ATOM 701 C CA . PHE A 1 91 ? 19.510 2.124 -30.954 1.00 90.12 91 PHE A CA 1
ATOM 702 C C . PHE A 1 91 ? 20.853 2.698 -31.430 1.00 90.12 91 PHE A C 1
ATOM 704 O O . PHE A 1 91 ? 21.162 2.645 -32.620 1.00 90.12 91 PHE A O 1
ATOM 711 N N . ARG A 1 92 ? 21.666 3.256 -30.520 1.00 86.06 92 ARG A N 1
ATOM 712 C CA . ARG A 1 92 ? 23.025 3.718 -30.850 1.00 86.06 92 ARG A CA 1
ATOM 713 C C . ARG A 1 92 ? 23.932 2.563 -31.278 1.00 86.06 92 ARG A C 1
ATOM 715 O O . ARG A 1 92 ? 24.661 2.717 -32.254 1.00 86.06 92 ARG A O 1
ATOM 722 N N . ARG A 1 93 ? 23.871 1.421 -30.587 1.00 85.12 93 ARG A N 1
ATOM 723 C CA . ARG A 1 93 ? 24.617 0.212 -30.968 1.00 85.12 93 ARG A CA 1
ATOM 724 C C . ARG A 1 93 ? 24.150 -0.343 -32.307 1.00 85.12 93 ARG A C 1
ATOM 726 O O . ARG A 1 93 ? 24.997 -0.620 -33.149 1.00 85.12 93 ARG A O 1
ATOM 733 N N . ASP A 1 94 ? 22.845 -0.419 -32.533 1.00 83.25 94 ASP A N 1
ATOM 734 C CA . ASP A 1 94 ? 22.280 -0.970 -33.769 1.00 83.25 94 ASP A CA 1
ATOM 735 C C . ASP A 1 94 ? 22.621 -0.094 -34.986 1.00 83.25 94 ASP A C 1
ATOM 737 O O . ASP A 1 94 ? 22.959 -0.609 -36.047 1.00 83.25 94 ASP A O 1
ATOM 741 N N . ARG A 1 95 ? 22.641 1.240 -34.829 1.00 73.44 95 ARG A N 1
ATOM 742 C CA . ARG A 1 95 ? 23.109 2.166 -35.880 1.00 73.44 95 ARG A CA 1
ATOM 743 C C . ARG A 1 95 ? 24.619 2.112 -36.119 1.00 73.44 95 ARG A C 1
ATOM 745 O O . ARG A 1 95 ? 25.047 2.309 -37.250 1.00 73.44 95 ARG A O 1
ATOM 752 N N . GLY A 1 96 ? 25.420 1.879 -35.078 1.00 63.50 96 GLY A N 1
ATOM 753 C CA . GLY A 1 96 ? 26.873 1.712 -35.196 1.00 63.50 96 GLY A CA 1
ATOM 754 C C . GLY A 1 96 ? 27.299 0.337 -35.724 1.00 63.50 96 GLY A C 1
ATOM 755 O O . GLY A 1 96 ? 28.425 0.188 -36.183 1.00 63.50 96 GLY A O 1
ATOM 756 N N . SER A 1 97 ? 26.401 -0.652 -35.688 1.00 58.94 97 SER A N 1
ATOM 757 C CA . SER A 1 97 ? 26.643 -2.039 -36.106 1.00 58.94 97 SER A CA 1
ATOM 758 C C . SER A 1 97 ? 26.071 -2.343 -37.491 1.00 58.94 97 SER A C 1
ATOM 760 O O . SER A 1 97 ? 25.697 -3.481 -37.749 1.00 58.94 97 SER A O 1
ATOM 762 N N . ASN A 1 98 ? 25.969 -1.349 -38.380 1.00 51.03 98 ASN A N 1
ATOM 763 C CA . ASN A 1 98 ? 25.609 -1.578 -39.776 1.00 51.03 98 ASN A CA 1
ATOM 764 C C . ASN A 1 98 ? 26.885 -1.858 -40.602 1.00 51.03 98 ASN A C 1
ATOM 766 O O . ASN A 1 98 ? 27.529 -0.897 -41.025 1.00 51.03 98 ASN A O 1
ATOM 770 N N . PRO A 1 99 ? 27.274 -3.122 -40.876 1.00 52.44 99 PRO A N 1
ATOM 771 C CA . PRO A 1 99 ? 28.369 -3.456 -41.790 1.00 52.44 99 PRO A CA 1
ATOM 772 C C . PRO A 1 99 ? 27.969 -3.289 -43.269 1.00 52.44 99 PRO A C 1
ATOM 774 O O . PRO A 1 99 ? 28.486 -3.984 -44.136 1.00 52.44 99 PRO A O 1
ATOM 777 N N . ALA A 1 100 ? 27.043 -2.383 -43.587 1.00 53.19 100 ALA A N 1
ATOM 778 C CA . ALA A 1 100 ? 26.650 -2.092 -44.961 1.00 53.19 100 ALA A CA 1
ATOM 779 C C . ALA A 1 100 ? 27.515 -0.974 -45.559 1.00 53.19 100 ALA A C 1
ATOM 781 O O . ALA A 1 100 ? 26.984 0.037 -46.003 1.00 53.19 100 ALA A O 1
ATOM 782 N N . ILE A 1 101 ? 28.839 -1.151 -45.541 1.00 53.72 101 ILE A N 1
ATOM 783 C CA . ILE A 1 101 ? 29.740 -0.610 -46.569 1.00 53.72 101 ILE A CA 1
ATOM 784 C C . ILE A 1 101 ? 30.825 -1.672 -46.797 1.00 53.72 101 ILE A C 1
ATOM 786 O O . ILE A 1 101 ? 31.938 -1.581 -46.287 1.00 53.72 101 ILE A O 1
ATOM 790 N N . HIS A 1 102 ? 30.447 -2.727 -47.512 1.00 52.22 102 HIS A N 1
ATOM 791 C CA . HIS A 1 102 ? 31.366 -3.488 -48.346 1.00 52.22 102 HIS A CA 1
ATOM 792 C C . HIS A 1 102 ? 30.921 -3.232 -49.785 1.00 52.22 102 HIS A C 1
ATOM 794 O O . HIS A 1 102 ? 29.886 -3.751 -50.195 1.00 52.22 102 HIS A O 1
ATOM 800 N N . ASP A 1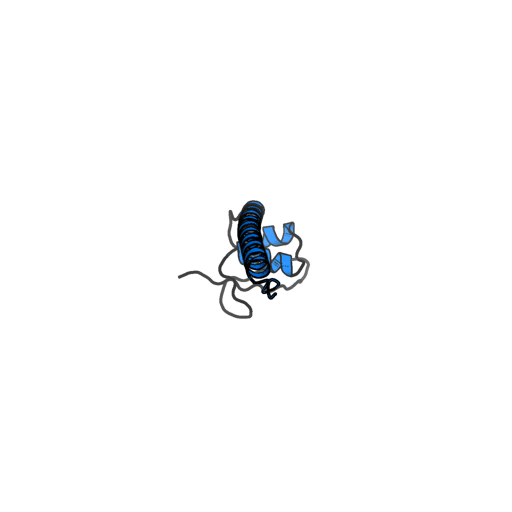 103 ? 31.633 -2.338 -50.465 1.00 45.97 103 ASP A N 1
ATOM 801 C CA . ASP A 1 103 ? 32.189 -2.531 -51.814 1.00 45.97 103 ASP A CA 1
ATOM 802 C C . ASP A 1 103 ? 33.150 -1.374 -52.131 1.00 45.97 103 ASP A C 1
ATOM 804 O O . ASP A 1 103 ? 32.733 -0.196 -52.013 1.00 45.97 103 ASP A O 1
#

pLDDT: mean 74.23, std 18.55, range [35.75, 96.5]

Secondary structure (DSSP, 8-state):
----EE-----BTTB---EESS-SS--B-SHHHHHHHHHHTT--HHHHHHHHHHHSTT--HHHHHHHHHHHHHHHHHHHHHHHHHHHHHHHHHHHHT------

Organism: NCBI:txid1198245

Sequence (103 aa):
MGDQYSVHLRRSDGKLSVTHGAQVTGGLRYPGDVLVHLLANGVPMEDAAHCVEELEPGFDASVELNRRSETDMAAWRMADHLRREQLKAQFRRDRGSNPAIHD